Protein AF-A0A519EIC1-F1 (afdb_monomer_lite)

pLDDT: mean 79.2, std 18.44, range [45.25, 97.94]

Secondary structure (DSSP, 8-state):
--SS-EEEEEETTTTEEEEEETTPPP--------STTTHHHHHHHHTTS-------EEE-TTS-GGG-PEEEE-TTS-EEEEPPPPPTTS-----EEEEPPPTT--EEE--SS--

Structure (mmCIF, N/CA/C/O backbone):
data_AF-A0A519EIC1-F1
#
_entry.id   AF-A0A519EIC1-F1
#
loop_
_atom_site.group_PDB
_atom_site.id
_atom_site.type_symbol
_atom_site.label_atom_id
_atom_site.label_alt_id
_atom_site.label_comp_id
_atom_site.label_asym_id
_atom_site.label_entity_id
_atom_site.label_seq_id
_atom_site.pdbx_PDB_ins_code
_atom_site.Cartn_x
_atom_site.Cartn_y
_atom_site.Cartn_z
_atom_site.occupancy
_atom_site.B_iso_or_equiv
_atom_site.auth_seq_id
_atom_site.auth_comp_id
_atom_site.auth_asym_id
_atom_site.auth_atom_id
_atom_site.pdbx_PDB_model_num
ATOM 1 N N . MET A 1 1 ? -60.124 -26.865 63.665 1.00 52.34 1 MET A N 1
ATOM 2 C CA . MET A 1 1 ? -60.370 -25.402 63.624 1.00 52.34 1 MET A CA 1
ATOM 3 C C . MET A 1 1 ? -59.092 -24.684 64.044 1.00 52.34 1 MET A C 1
ATOM 5 O O . MET A 1 1 ? -58.743 -24.738 65.216 1.00 52.34 1 MET A O 1
ATOM 9 N N . ASN A 1 2 ? -58.389 -24.057 63.096 1.00 56.75 2 ASN A N 1
ATOM 10 C CA . ASN A 1 2 ? -57.093 -23.391 63.297 1.00 56.75 2 ASN A CA 1
ATOM 11 C C . ASN A 1 2 ? -57.287 -21.979 63.869 1.00 56.75 2 ASN A C 1
ATOM 13 O O . ASN A 1 2 ? -57.298 -20.990 63.146 1.00 56.75 2 ASN A O 1
ATOM 17 N N . LYS A 1 3 ? -57.514 -21.889 65.183 1.00 60.62 3 LYS A N 1
ATOM 18 C CA . LYS A 1 3 ? -57.871 -20.628 65.861 1.00 60.62 3 LYS A CA 1
ATOM 19 C C . LYS A 1 3 ? -56.689 -19.689 66.149 1.00 60.62 3 LYS A C 1
ATOM 21 O O . LYS A 1 3 ? -56.930 -18.553 66.538 1.00 60.62 3 LYS A O 1
ATOM 26 N N . HIS A 1 4 ? -55.446 -20.140 65.952 1.00 74.56 4 HIS A N 1
ATOM 27 C CA . HIS A 1 4 ? -54.238 -19.394 66.346 1.00 74.56 4 HIS A CA 1
ATOM 28 C C . HIS A 1 4 ? -53.151 -19.334 65.266 1.00 74.56 4 HIS A C 1
ATOM 30 O O . HIS A 1 4 ? -52.025 -18.932 65.548 1.00 74.56 4 HIS A O 1
ATOM 36 N N . LEU A 1 5 ? -53.463 -19.742 64.035 1.00 78.31 5 LEU A N 1
ATOM 37 C CA . LEU A 1 5 ? -52.510 -19.695 62.933 1.00 78.31 5 LEU A CA 1
ATOM 38 C C . LEU A 1 5 ? -52.798 -18.479 62.053 1.00 78.31 5 LEU A C 1
ATOM 40 O O . LEU A 1 5 ? -53.852 -18.350 61.425 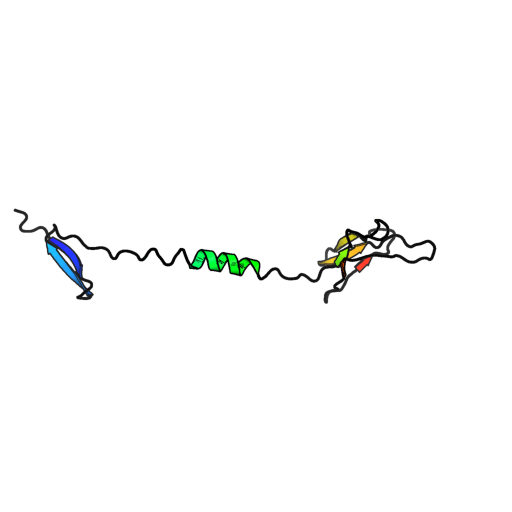1.00 78.31 5 LEU A O 1
ATOM 44 N N . HIS A 1 6 ? -51.832 -17.567 62.031 1.00 84.38 6 HIS A N 1
ATOM 45 C CA . HIS A 1 6 ? -51.889 -16.328 61.273 1.00 84.38 6 HIS A CA 1
ATOM 46 C C . HIS A 1 6 ? -50.588 -16.139 60.500 1.00 84.38 6 HIS A C 1
ATOM 48 O O . HIS A 1 6 ? -49.519 -16.557 60.944 1.00 84.38 6 HIS A O 1
ATOM 54 N N . ARG A 1 7 ? -50.669 -15.468 59.351 1.00 85.75 7 ARG A N 1
ATOM 55 C CA . ARG A 1 7 ? -49.496 -15.064 58.569 1.00 85.75 7 ARG A CA 1
ATOM 56 C C . ARG A 1 7 ? -49.471 -13.558 58.378 1.00 85.75 7 ARG A C 1
ATOM 58 O O . ARG A 1 7 ? -50.505 -12.898 58.411 1.00 85.75 7 ARG A O 1
ATOM 65 N N . ILE A 1 8 ? -48.289 -13.020 58.113 1.00 87.62 8 ILE A N 1
ATOM 66 C CA . ILE A 1 8 ? -48.106 -11.600 57.822 1.00 87.62 8 ILE A CA 1
ATOM 67 C C . ILE A 1 8 ? -48.013 -11.413 56.304 1.00 87.62 8 ILE A C 1
ATOM 69 O O . ILE A 1 8 ? -47.219 -12.083 55.641 1.00 87.62 8 ILE A O 1
ATOM 73 N N . VAL A 1 9 ? -48.817 -10.504 55.750 1.00 86.12 9 VAL A N 1
ATOM 74 C CA . VAL A 1 9 ? -48.811 -10.144 54.322 1.00 86.12 9 VAL A CA 1
ATOM 75 C C . VAL A 1 9 ? -48.665 -8.629 54.180 1.00 86.12 9 VAL A C 1
ATOM 77 O O . VAL A 1 9 ? -49.258 -7.864 54.938 1.00 86.12 9 VAL A O 1
ATOM 80 N N . PHE A 1 10 ? -47.859 -8.178 53.217 1.00 84.44 10 PHE A N 1
ATOM 81 C CA . PHE A 1 10 ? -47.738 -6.754 52.898 1.00 84.44 10 PHE A CA 1
ATOM 82 C C . PHE A 1 10 ? -48.995 -6.256 52.173 1.00 84.44 10 PHE A C 1
ATOM 84 O O . PHE A 1 10 ? -49.374 -6.812 51.142 1.00 84.44 10 PHE A O 1
ATOM 91 N N . ASN A 1 11 ? -49.632 -5.206 52.700 1.00 81.81 11 ASN A N 1
ATOM 92 C CA . ASN A 1 11 ? -50.777 -4.556 52.074 1.00 81.81 11 ASN A CA 1
ATOM 93 C C . ASN A 1 11 ? -50.314 -3.297 51.332 1.00 81.81 11 ASN A C 1
ATOM 95 O O . ASN A 1 11 ? -50.026 -2.273 51.950 1.00 81.81 11 ASN A O 1
ATOM 99 N N . ALA A 1 12 ? -50.299 -3.361 50.000 1.00 78.75 12 ALA A N 1
ATOM 100 C CA . ALA A 1 12 ? -49.873 -2.248 49.157 1.00 78.75 12 ALA A CA 1
ATOM 101 C C . ALA A 1 12 ? -50.755 -0.993 49.298 1.00 78.75 12 ALA A C 1
ATOM 103 O O . ALA A 1 12 ? -50.237 0.111 49.187 1.00 78.75 12 ALA A O 1
ATOM 104 N N . ALA A 1 13 ? -52.052 -1.137 49.596 1.00 76.81 13 ALA A N 1
ATOM 105 C CA . ALA A 1 13 ? -52.957 0.003 49.768 1.00 76.81 13 ALA A CA 1
ATOM 106 C C . ALA A 1 13 ? -52.702 0.776 51.071 1.00 76.81 13 ALA A C 1
ATOM 108 O O . ALA A 1 13 ? -53.012 1.959 51.157 1.00 76.81 13 ALA A O 1
ATOM 109 N N . ARG A 1 14 ? -52.144 0.114 52.093 1.00 78.62 14 ARG A N 1
ATOM 110 C CA . ARG A 1 14 ? -51.846 0.727 53.400 1.00 78.62 14 ARG A CA 1
ATOM 111 C C . ARG A 1 14 ? -50.354 0.963 53.634 1.00 78.62 14 ARG A C 1
ATOM 113 O O . ARG A 1 14 ? -49.999 1.559 54.642 1.00 78.62 14 ARG A O 1
ATOM 120 N N . GLY A 1 15 ? -49.491 0.466 52.746 1.00 84.75 15 GLY A N 1
ATOM 121 C CA . GLY A 1 15 ? -48.036 0.581 52.861 1.00 84.75 15 GLY A CA 1
ATOM 122 C C . GLY A 1 15 ? -47.427 -0.169 54.052 1.00 84.75 15 GLY A C 1
ATOM 123 O O . GLY A 1 15 ? -46.284 0.093 54.412 1.00 84.75 15 GLY A O 1
ATOM 124 N N . THR A 1 16 ? -48.161 -1.090 54.687 1.00 89.88 16 THR A N 1
ATOM 125 C CA . THR A 1 16 ? -47.743 -1.758 55.930 1.00 89.88 16 THR A CA 1
ATOM 126 C C . THR A 1 16 ? -47.996 -3.267 55.904 1.00 89.88 16 THR A C 1
ATOM 128 O O . THR A 1 16 ? -48.754 -3.794 55.084 1.00 89.88 16 THR A O 1
ATOM 131 N N . ARG A 1 17 ? -47.319 -3.996 56.800 1.00 87.81 17 ARG A N 1
ATOM 132 C CA . ARG A 1 17 ? -47.508 -5.438 57.009 1.00 87.81 17 ARG A CA 1
ATOM 133 C C . ARG A 1 17 ? -48.725 -5.680 57.904 1.00 87.81 17 ARG A C 1
ATOM 135 O O . ARG A 1 17 ? -48.787 -5.141 59.002 1.00 87.81 17 ARG A O 1
ATOM 142 N N . MET A 1 18 ? -49.660 -6.508 57.445 1.00 87.56 18 MET A N 1
ATOM 143 C CA . MET A 1 18 ? -50.910 -6.817 58.146 1.00 87.56 18 MET A CA 1
ATOM 144 C C . MET A 1 18 ? -50.977 -8.309 58.491 1.00 87.56 18 MET A C 1
ATOM 146 O O . MET A 1 18 ? -50.522 -9.151 57.714 1.00 87.56 18 MET A O 1
ATOM 150 N N . VAL A 1 19 ? -51.552 -8.634 59.651 1.00 88.00 19 VAL A N 1
ATOM 151 C CA . VAL A 1 19 ? -51.821 -10.017 60.076 1.00 88.00 19 VAL A CA 1
ATOM 152 C C . VAL A 1 19 ? -53.091 -10.507 59.382 1.00 88.00 19 VAL A C 1
ATOM 154 O O . VAL A 1 19 ? -54.120 -9.836 59.423 1.00 88.00 19 VAL A O 1
ATOM 157 N N . VAL A 1 20 ? -53.022 -11.666 58.730 1.00 82.69 20 VAL A N 1
ATOM 158 C CA . VAL A 1 20 ? -54.128 -12.267 57.975 1.00 82.69 20 VAL A CA 1
ATOM 159 C C 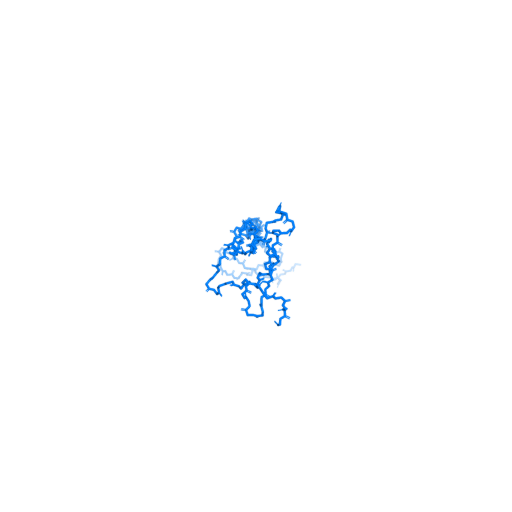. VAL A 1 20 ? -54.275 -13.740 58.366 1.00 82.69 20 VAL A C 1
ATOM 161 O O . VAL A 1 20 ? -53.342 -14.354 58.890 1.00 82.69 20 VAL A O 1
ATOM 164 N N . GLN A 1 21 ? -55.451 -14.321 58.115 1.00 82.12 21 GLN A N 1
ATOM 165 C CA . GLN A 1 21 ? -55.653 -15.768 58.211 1.00 82.12 21 GLN A CA 1
ATOM 166 C C . GLN A 1 21 ? -54.618 -16.521 57.363 1.00 82.12 21 GLN A C 1
ATOM 168 O O . GLN A 1 21 ? -54.228 -16.067 56.287 1.00 82.12 21 GLN A O 1
ATOM 173 N N . GLU A 1 22 ? -54.178 -17.681 57.846 1.00 77.06 22 GLU A N 1
ATOM 174 C CA . GLU A 1 22 ? -53.155 -18.521 57.205 1.00 77.06 22 GLU A CA 1
ATOM 175 C C . GLU A 1 22 ? -53.455 -18.880 55.737 1.00 77.06 22 GLU A C 1
ATOM 177 O O . GLU A 1 22 ? -52.536 -19.016 54.931 1.00 77.06 22 GLU A O 1
ATOM 182 N N . THR A 1 23 ? -54.736 -18.969 55.369 1.00 75.94 23 THR A N 1
ATOM 183 C CA . THR A 1 23 ? -55.201 -19.313 54.017 1.00 75.94 23 THR A CA 1
ATOM 184 C C . THR A 1 23 ? -55.114 -18.151 53.029 1.00 75.94 23 THR A C 1
ATOM 186 O O . THR A 1 23 ? -55.276 -18.353 51.823 1.00 75.94 23 THR A O 1
ATOM 189 N N . ALA A 1 24 ? -54.833 -16.934 53.501 1.00 69.38 24 ALA A N 1
ATOM 190 C CA . ALA A 1 24 ? -54.710 -15.776 52.636 1.00 69.38 24 ALA A CA 1
ATOM 191 C C . ALA A 1 24 ? -53.484 -15.891 51.722 1.00 69.38 24 ALA A C 1
ATOM 193 O O . ALA A 1 24 ? -52.360 -16.184 52.148 1.00 69.38 24 ALA A O 1
ATOM 194 N N . ARG A 1 25 ? -53.702 -15.622 50.436 1.00 65.81 25 ARG A N 1
ATOM 195 C CA . ARG A 1 25 ? -52.658 -15.611 49.411 1.00 65.81 25 ARG A CA 1
ATOM 196 C C . ARG A 1 25 ? -52.240 -14.170 49.146 1.00 65.81 25 ARG A C 1
ATOM 198 O O . ARG A 1 25 ? -53.084 -13.300 48.957 1.00 65.81 25 ARG A O 1
ATOM 205 N N . SER A 1 26 ? -50.938 -13.910 49.112 1.00 63.44 26 SER A N 1
ATOM 206 C CA . SER A 1 26 ? -50.423 -12.659 48.558 1.00 63.44 26 SER A CA 1
ATOM 207 C C . SER A 1 26 ? -50.545 -12.719 47.035 1.00 63.44 26 SER A C 1
ATOM 209 O O . SER A 1 26 ? -49.919 -13.580 46.417 1.00 63.44 26 SER A O 1
ATOM 211 N N . CYS A 1 27 ? -51.309 -11.813 46.421 1.00 58.59 27 CYS A N 1
ATOM 212 C CA . CYS A 1 27 ? -51.180 -11.564 44.985 1.00 58.59 27 CYS A CA 1
ATOM 213 C C . CYS A 1 27 ? -49.846 -10.848 44.765 1.00 58.59 27 CYS A C 1
ATOM 215 O O . CYS A 1 27 ? -49.715 -9.655 45.043 1.00 58.59 27 CYS A O 1
ATOM 217 N N . GLY A 1 28 ? -48.830 -11.602 44.343 1.00 58.16 28 GLY A N 1
ATOM 218 C CA . GLY A 1 28 ? -47.562 -11.034 43.908 1.00 58.16 28 GLY A CA 1
ATOM 219 C C . GLY A 1 28 ? -47.807 -10.046 42.772 1.00 58.16 28 GLY A C 1
ATOM 220 O O . GLY A 1 28 ? -48.674 -10.258 41.924 1.00 58.16 28 GLY A O 1
ATOM 221 N N . LYS A 1 29 ? -47.064 -8.941 42.765 1.00 58.03 29 LYS A N 1
ATOM 222 C CA . LYS A 1 29 ? -47.100 -8.002 41.649 1.00 58.03 29 LYS A CA 1
ATOM 223 C C . LYS A 1 29 ? -46.607 -8.755 40.416 1.00 58.03 29 LYS A C 1
ATOM 225 O O . LYS A 1 29 ? -45.461 -9.197 40.406 1.00 58.03 29 LYS A O 1
ATOM 230 N N . ALA A 1 30 ? -47.476 -8.934 39.420 1.00 51.06 30 ALA A N 1
ATOM 231 C CA . ALA A 1 30 ? -47.072 -9.428 38.112 1.00 51.06 30 ALA A CA 1
ATOM 232 C C . ALA A 1 30 ? -45.919 -8.538 37.642 1.00 51.06 30 ALA A C 1
ATOM 234 O O . ALA A 1 30 ? -46.097 -7.332 37.447 1.00 51.06 30 ALA A O 1
ATOM 235 N N . GLY A 1 31 ? -44.714 -9.106 37.587 1.00 47.84 31 GLY A N 1
ATOM 236 C CA . GLY A 1 31 ? -43.572 -8.423 37.012 1.00 47.84 31 GLY A CA 1
ATOM 237 C C . GLY A 1 31 ? -43.936 -8.115 35.571 1.00 47.84 31 GLY A C 1
ATOM 238 O O . GLY A 1 31 ? -44.233 -9.035 34.811 1.00 47.84 31 GLY A O 1
ATOM 239 N N . SER A 1 32 ? -43.971 -6.834 35.209 1.00 52.03 32 SER A N 1
ATOM 240 C CA . SER A 1 32 ? -44.093 -6.410 33.818 1.00 52.03 32 SER A CA 1
ATOM 241 C C . SER A 1 32 ? -42.847 -6.873 33.063 1.00 52.03 32 SER A C 1
ATOM 243 O O . SER A 1 32 ? -41.899 -6.119 32.870 1.00 52.03 32 SER A O 1
ATOM 245 N N . GLY A 1 33 ? -42.836 -8.138 32.647 1.00 53.81 33 GLY A N 1
ATOM 246 C CA . GLY A 1 33 ? -41.837 -8.750 31.778 1.00 53.81 33 GLY A CA 1
ATOM 247 C C . GLY A 1 33 ? -42.001 -8.306 30.326 1.00 53.81 33 GLY A C 1
ATOM 248 O O . GLY A 1 33 ? -42.016 -9.138 29.430 1.00 53.81 33 GLY A O 1
ATOM 249 N N . ALA A 1 34 ? -42.165 -7.004 30.088 1.00 52.69 34 ALA A N 1
ATOM 250 C CA . ALA A 1 34 ? -42.397 -6.441 28.757 1.00 52.69 34 ALA A CA 1
ATOM 251 C C . ALA A 1 34 ? -41.581 -5.162 28.498 1.00 52.69 34 ALA A C 1
ATOM 253 O O . ALA A 1 34 ? -41.975 -4.322 27.700 1.00 52.69 34 ALA A O 1
ATOM 254 N N . ILE A 1 35 ? -40.432 -5.010 29.162 1.00 48.97 35 ILE A N 1
ATOM 255 C CA . ILE A 1 35 ? -39.436 -3.967 28.839 1.00 48.97 35 ILE A CA 1
ATOM 256 C C . ILE A 1 35 ? -38.097 -4.541 28.346 1.00 48.97 35 ILE A C 1
ATOM 258 O O . ILE A 1 35 ? -37.263 -3.798 27.844 1.00 48.97 35 ILE A O 1
ATOM 262 N N . GLY A 1 36 ? -37.901 -5.865 28.397 1.00 45.25 36 GLY A N 1
ATOM 263 C CA . GLY A 1 36 ? -36.658 -6.508 27.941 1.00 45.25 36 GLY A CA 1
ATOM 264 C C . GLY A 1 36 ? -36.537 -6.697 26.422 1.00 45.25 36 GLY A C 1
ATOM 265 O O . GLY A 1 36 ? -35.423 -6.749 25.906 1.00 45.25 36 GLY A O 1
ATOM 266 N N . ALA A 1 37 ? -37.658 -6.772 25.694 1.00 45.41 37 ALA A N 1
ATOM 267 C CA . ALA A 1 37 ? -37.665 -7.104 24.262 1.00 45.41 37 ALA A CA 1
ATOM 268 C C . ALA A 1 37 ? -37.529 -5.888 23.323 1.00 45.41 37 ALA A C 1
ATOM 270 O O . ALA A 1 37 ? -37.160 -6.047 22.165 1.00 45.41 37 ALA A O 1
ATOM 271 N N . VAL A 1 38 ? -37.797 -4.668 23.803 1.00 46.69 38 VAL A N 1
ATOM 272 C CA . VAL A 1 38 ? -37.705 -3.449 22.970 1.00 46.69 38 VAL A CA 1
ATOM 273 C C . VAL A 1 38 ? -36.307 -2.820 23.042 1.00 46.69 38 VAL A C 1
ATOM 275 O O . VAL A 1 38 ? -35.841 -2.220 22.077 1.00 46.69 38 VAL A O 1
ATOM 278 N N . LEU A 1 39 ? -35.582 -3.023 24.147 1.00 47.53 39 LEU A N 1
ATOM 279 C CA . LEU A 1 39 ? -34.207 -2.532 24.311 1.00 47.53 39 LEU A CA 1
ATOM 280 C C . LEU A 1 39 ? -33.156 -3.402 23.602 1.00 47.53 39 LEU A C 1
ATOM 282 O O . LEU A 1 39 ? -32.056 -2.930 23.331 1.00 47.53 39 LEU A O 1
ATOM 286 N N . SER A 1 40 ? -33.481 -4.652 23.267 1.00 47.75 40 SER A N 1
ATOM 287 C CA . SER A 1 40 ? -32.539 -5.594 22.645 1.00 47.75 40 SER A CA 1
ATOM 288 C C . SER A 1 40 ? -32.430 -5.439 21.121 1.00 47.75 40 SER A C 1
ATOM 290 O O . SER A 1 40 ? -31.374 -5.723 20.564 1.00 47.75 40 SER A O 1
ATOM 292 N N . VAL A 1 41 ? -33.456 -4.911 20.441 1.00 49.62 41 VAL A N 1
ATOM 293 C CA . VAL A 1 41 ? -33.392 -4.632 18.989 1.00 49.62 41 VAL A CA 1
ATOM 294 C C . VAL A 1 41 ? -32.730 -3.276 18.703 1.00 49.62 41 VAL A C 1
ATOM 296 O O . VAL A 1 41 ? -31.936 -3.159 17.772 1.00 49.62 41 VAL A O 1
ATOM 299 N N . ALA A 1 42 ? -32.973 -2.262 19.541 1.00 50.88 42 ALA A N 1
ATOM 300 C CA . ALA A 1 42 ? -32.345 -0.946 19.395 1.00 50.88 42 ALA A CA 1
ATOM 301 C C . ALA A 1 42 ? -30.836 -0.962 19.716 1.00 50.88 42 ALA A C 1
ATOM 303 O O . ALA A 1 42 ? -30.059 -0.264 19.064 1.00 50.88 42 ALA A O 1
ATOM 304 N N . ALA A 1 43 ? -30.400 -1.794 20.670 1.00 50.56 43 ALA A N 1
ATOM 305 C CA . ALA A 1 43 ? -28.983 -1.938 21.011 1.00 50.56 43 ALA A CA 1
ATOM 306 C C . ALA A 1 43 ? -28.163 -2.620 19.898 1.00 50.56 43 ALA A C 1
ATOM 308 O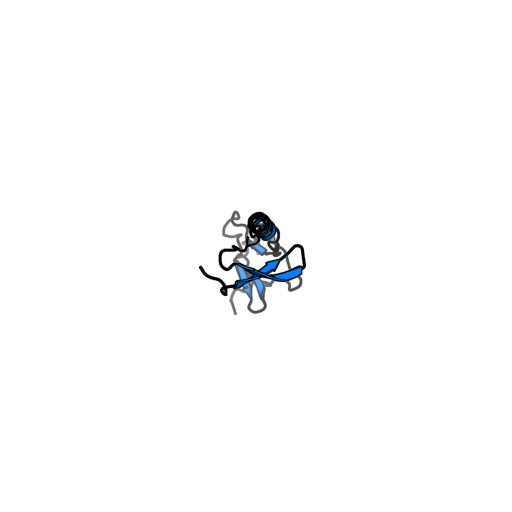 O . ALA A 1 43 ? -27.007 -2.259 19.686 1.00 50.56 43 ALA A O 1
ATOM 309 N N . LEU A 1 44 ? -28.758 -3.556 19.146 1.00 51.38 44 LEU A N 1
ATOM 310 C CA . LEU A 1 44 ? -28.083 -4.212 18.020 1.00 51.38 44 LEU A CA 1
ATOM 311 C C . LEU A 1 44 ? -28.024 -3.321 16.766 1.00 51.38 44 LEU A C 1
ATOM 313 O O . LEU A 1 44 ? -27.072 -3.410 15.997 1.00 51.38 44 LEU A O 1
ATOM 317 N N . ALA A 1 45 ? -28.999 -2.423 16.585 1.00 52.25 45 ALA A N 1
ATOM 318 C CA . ALA A 1 45 ? -28.999 -1.446 15.494 1.00 52.25 45 ALA A CA 1
ATOM 319 C C . ALA A 1 45 ? -27.990 -0.299 15.716 1.00 52.25 45 ALA A C 1
ATOM 321 O O . ALA A 1 45 ? -27.363 0.160 14.763 1.00 52.25 45 ALA A O 1
ATOM 322 N N . GLY A 1 46 ? -27.782 0.136 16.966 1.00 51.62 46 GLY A N 1
ATOM 323 C CA . GLY A 1 46 ? -26.806 1.183 17.302 1.00 51.62 46 GLY A CA 1
ATOM 324 C C . GLY A 1 46 ? -25.340 0.743 17.188 1.00 51.62 46 GLY A C 1
ATOM 325 O O . GLY A 1 46 ? -24.478 1.561 16.880 1.00 51.62 46 GLY A O 1
ATOM 326 N N . ALA A 1 47 ? -25.051 -0.549 17.373 1.00 52.81 47 ALA A N 1
ATOM 327 C CA . ALA A 1 47 ? -23.691 -1.092 17.314 1.00 52.81 47 ALA A CA 1
ATOM 328 C C . ALA A 1 47 ? -23.108 -1.192 15.886 1.00 52.81 47 ALA A C 1
ATOM 330 O O . ALA A 1 47 ? -21.901 -1.352 15.728 1.00 52.81 47 ALA A O 1
ATOM 331 N N . LEU A 1 48 ? -23.941 -1.085 14.844 1.00 55.25 48 LEU A N 1
ATOM 332 C CA . LEU A 1 48 ? -23.516 -1.197 13.440 1.00 55.25 48 LEU A CA 1
ATOM 333 C C . LEU A 1 48 ? -23.145 0.150 12.796 1.00 55.25 48 LEU A C 1
ATOM 335 O O . LEU A 1 48 ? -22.644 0.167 11.675 1.00 55.25 48 LEU A O 1
ATOM 339 N N . MET A 1 49 ? -23.381 1.279 13.474 1.00 57.06 49 MET A N 1
ATOM 340 C CA . MET A 1 49 ? -23.264 2.617 12.867 1.00 57.06 49 MET A CA 1
ATOM 341 C C . MET A 1 49 ? -21.964 3.356 13.214 1.00 57.06 49 MET A C 1
ATOM 343 O O . MET A 1 49 ? -21.760 4.482 12.768 1.00 57.06 49 MET A O 1
ATOM 347 N N . SER A 1 50 ? -21.068 2.740 13.985 1.00 50.88 50 SER A N 1
ATOM 348 C CA . SER A 1 50 ? -19.810 3.356 14.415 1.00 50.88 50 SER A CA 1
ATOM 349 C C . SER A 1 50 ? -18.623 2.436 14.150 1.00 50.88 50 SER A C 1
ATOM 351 O O . SER A 1 50 ? -17.858 2.114 15.057 1.00 50.88 50 SER A O 1
ATOM 353 N N . ALA A 1 51 ? -18.464 1.991 12.902 1.00 55.69 51 ALA A N 1
ATOM 354 C CA . ALA A 1 51 ? -17.150 1.547 12.464 1.00 55.69 51 ALA A CA 1
ATOM 355 C C . ALA A 1 51 ? -16.286 2.810 12.305 1.00 55.69 51 ALA A C 1
ATOM 357 O O . ALA A 1 51 ? -16.658 3.689 11.521 1.00 55.69 51 ALA A O 1
ATOM 358 N N . PRO A 1 52 ? -15.174 2.965 13.042 1.00 52.75 52 PRO A N 1
ATOM 359 C CA . PRO A 1 52 ? -14.220 4.015 12.729 1.00 52.75 52 PRO A CA 1
ATOM 360 C C . PRO A 1 52 ? -13.785 3.827 11.273 1.00 52.75 52 PRO A C 1
ATOM 362 O O . PRO A 1 52 ? -13.228 2.791 10.911 1.00 52.75 52 PRO A O 1
ATOM 365 N N . LEU A 1 53 ? -14.063 4.823 10.427 1.00 54.16 53 LEU A N 1
ATOM 366 C CA . LEU A 1 53 ? -13.422 4.955 9.123 1.00 54.16 53 LEU A CA 1
ATOM 367 C C . LEU A 1 53 ? -11.943 5.226 9.402 1.00 54.16 53 LEU A C 1
ATOM 369 O O . LEU A 1 53 ? -11.508 6.372 9.505 1.00 54.16 53 LEU A O 1
ATOM 373 N N . HIS A 1 54 ? -11.178 4.163 9.637 1.00 56.34 54 HIS A N 1
ATOM 374 C CA . HIS A 1 54 ? -9.737 4.260 9.734 1.00 56.34 54 HIS A CA 1
ATOM 375 C C . HIS A 1 54 ? -9.245 4.753 8.374 1.00 56.34 54 HIS A C 1
ATOM 377 O O . HIS A 1 54 ? -9.346 4.042 7.379 1.00 56.34 54 HIS A O 1
ATOM 383 N N . ALA A 1 55 ? -8.751 5.991 8.331 1.00 60.03 55 ALA A N 1
ATOM 384 C CA . ALA A 1 55 ? -7.954 6.495 7.223 1.00 60.03 55 ALA A CA 1
ATOM 385 C C . ALA A 1 55 ? -6.825 5.486 6.975 1.00 60.03 55 ALA A C 1
ATOM 387 O O . ALA A 1 55 ? -5.944 5.330 7.829 1.00 60.03 55 ALA A O 1
ATOM 388 N N . GLN A 1 56 ? -6.919 4.745 5.871 1.00 83.56 56 GLN A N 1
ATOM 389 C CA . GLN A 1 56 ? -6.088 3.582 5.589 1.00 83.56 56 GLN A CA 1
ATOM 390 C C . GLN A 1 56 ? -5.482 3.717 4.196 1.00 83.56 56 GLN A C 1
ATOM 392 O O . GLN A 1 56 ? -6.118 4.177 3.252 1.00 83.56 56 GLN A O 1
ATOM 397 N N . ILE A 1 57 ? -4.235 3.278 4.058 1.00 93.44 57 ILE A N 1
ATOM 398 C CA . ILE A 1 57 ? -3.605 3.112 2.753 1.00 93.44 57 ILE A CA 1
ATOM 399 C C . ILE A 1 57 ? -3.925 1.703 2.266 1.00 93.44 57 ILE A C 1
ATOM 401 O O . ILE A 1 57 ? -3.550 0.719 2.905 1.00 93.44 57 ILE A O 1
ATOM 405 N N . VAL A 1 58 ? -4.627 1.611 1.139 1.00 94.69 58 VAL A N 1
ATOM 406 C CA . VAL A 1 58 ? -5.099 0.351 0.563 1.00 94.69 58 VAL A CA 1
ATOM 407 C C . VAL A 1 58 ? -4.641 0.268 -0.887 1.00 94.69 58 VAL A C 1
ATOM 409 O O . VAL A 1 58 ? -5.015 1.094 -1.722 1.00 94.69 58 VAL A O 1
ATOM 412 N N . ALA A 1 59 ? -3.814 -0.734 -1.188 1.00 95.75 59 ALA A N 1
ATOM 413 C CA . ALA A 1 59 ? -3.428 -1.050 -2.558 1.00 95.75 59 ALA A CA 1
ATOM 414 C C . ALA A 1 59 ? -4.662 -1.480 -3.359 1.00 95.75 59 ALA A C 1
ATOM 416 O O . ALA A 1 59 ? -5.440 -2.304 -2.879 1.00 95.75 59 ALA A O 1
ATOM 417 N N . ASP A 1 60 ? -4.819 -0.959 -4.575 1.00 97.12 60 ASP A N 1
ATOM 418 C CA . ASP A 1 60 ? -5.962 -1.287 -5.429 1.00 97.12 60 ASP A CA 1
ATOM 419 C C . ASP A 1 60 ? -5.921 -2.777 -5.822 1.00 97.12 60 ASP A C 1
ATOM 421 O O . ASP A 1 60 ? -5.002 -3.198 -6.533 1.00 97.12 60 ASP A O 1
ATOM 425 N N . PRO A 1 61 ? -6.894 -3.606 -5.400 1.00 94.19 61 PRO A N 1
ATOM 426 C CA . PRO A 1 61 ? -6.918 -5.020 -5.757 1.00 94.19 61 PRO A CA 1
ATOM 427 C C . PRO A 1 61 ? -7.061 -5.263 -7.266 1.00 94.19 61 PRO A C 1
ATOM 429 O O . PRO A 1 61 ? -6.593 -6.295 -7.753 1.00 94.19 61 PRO A O 1
ATOM 432 N N . GLY A 1 62 ? -7.686 -4.331 -7.994 1.00 96.56 62 GLY A N 1
ATOM 433 C CA . GLY A 1 62 ? -7.923 -4.402 -9.436 1.00 96.56 62 GLY A CA 1
ATOM 434 C C . GLY A 1 62 ? -6.746 -3.932 -10.292 1.00 96.56 62 GLY A C 1
ATOM 435 O O . GLY A 1 62 ? -6.738 -4.164 -11.502 1.00 96.56 62 GLY A O 1
ATOM 436 N N . ALA A 1 63 ? -5.730 -3.308 -9.694 1.00 95.69 63 ALA A N 1
ATOM 437 C CA . ALA A 1 63 ? -4.570 -2.840 -10.437 1.00 95.69 63 ALA A CA 1
ATOM 438 C C . ALA A 1 63 ? -3.678 -4.004 -10.925 1.00 95.69 63 ALA A C 1
ATOM 440 O O . ALA A 1 63 ? -3.625 -5.071 -10.302 1.00 95.69 63 ALA A O 1
ATOM 441 N N . PRO A 1 64 ? -2.909 -3.816 -12.016 1.00 96.19 64 PRO A N 1
ATOM 442 C CA . PRO A 1 64 ? -1.911 -4.793 -12.444 1.00 96.19 64 PRO A CA 1
ATOM 443 C C . PRO A 1 64 ? -0.929 -5.120 -11.312 1.00 96.19 64 PRO A C 1
ATOM 445 O O . PRO A 1 64 ? -0.517 -4.225 -10.580 1.00 96.19 64 PRO A O 1
ATOM 448 N N . GLY A 1 65 ? -0.475 -6.374 -11.194 1.00 93.56 65 GLY A N 1
ATOM 449 C CA . GLY A 1 65 ? 0.396 -6.800 -10.083 1.00 93.56 65 GLY A CA 1
ATOM 450 C C . GLY A 1 65 ? 1.668 -5.953 -9.909 1.00 93.56 65 GLY A C 1
ATOM 451 O O . GLY A 1 65 ? 2.041 -5.628 -8.789 1.00 93.56 65 GLY A O 1
ATOM 452 N N . ARG A 1 66 ? 2.270 -5.486 -11.014 1.00 94.81 66 ARG A N 1
ATOM 453 C CA . ARG A 1 66 ? 3.432 -4.565 -11.013 1.00 94.81 66 ARG A CA 1
ATOM 454 C C . ARG A 1 66 ? 3.122 -3.132 -10.562 1.00 94.81 66 ARG A C 1
ATOM 456 O O . ARG A 1 66 ? 4.012 -2.292 -10.566 1.00 94.81 66 ARG A O 1
ATOM 463 N N . GLN A 1 67 ? 1.870 -2.836 -10.242 1.00 96.94 67 GLN A N 1
ATOM 464 C CA . GLN A 1 67 ? 1.407 -1.545 -9.737 1.00 96.94 67 GLN A CA 1
ATOM 465 C C . GLN A 1 67 ? 0.727 -1.683 -8.370 1.00 96.94 67 GLN A C 1
ATOM 467 O O . GLN A 1 67 ? 0.239 -0.693 -7.840 1.00 96.94 67 GLN A O 1
ATOM 472 N N . ARG A 1 68 ? 0.688 -2.887 -7.783 1.00 97.38 68 ARG A N 1
ATOM 473 C CA . ARG A 1 68 ? 0.044 -3.151 -6.491 1.00 97.38 68 ARG A CA 1
ATOM 474 C C . ARG A 1 68 ? 1.075 -3.182 -5.366 1.00 97.38 68 ARG A C 1
ATOM 476 O O . ARG A 1 68 ? 1.722 -4.210 -5.191 1.00 97.38 68 ARG A O 1
ATOM 483 N N . PRO A 1 69 ? 1.281 -2.091 -4.616 1.00 96.25 69 PRO A N 1
ATOM 484 C CA . PRO A 1 69 ? 2.257 -2.069 -3.529 1.00 96.25 69 PRO A CA 1
ATOM 485 C C . PRO A 1 69 ? 1.833 -2.970 -2.364 1.00 96.25 69 PRO A C 1
ATOM 487 O O . PRO A 1 69 ? 0.652 -3.273 -2.190 1.00 96.25 69 PRO A O 1
ATOM 490 N N . THR A 1 70 ? 2.797 -3.351 -1.528 1.00 95.50 70 THR A N 1
ATOM 491 C CA . THR A 1 70 ? 2.523 -4.091 -0.289 1.00 95.50 70 THR A CA 1
ATOM 492 C C . THR A 1 70 ? 2.516 -3.120 0.881 1.00 95.50 70 THR A C 1
ATOM 494 O O . THR A 1 70 ? 3.507 -2.430 1.114 1.00 95.50 70 THR A O 1
ATOM 497 N N . VAL A 1 71 ? 1.415 -3.082 1.629 1.00 94.50 71 VAL A N 1
ATOM 498 C CA . VAL A 1 71 ? 1.261 -2.236 2.818 1.00 94.50 71 VAL A CA 1
ATOM 499 C C . VAL A 1 71 ? 1.421 -3.098 4.068 1.00 94.50 71 VAL A C 1
ATOM 501 O O . VAL A 1 71 ? 0.774 -4.133 4.205 1.00 94.50 71 VAL A O 1
ATOM 504 N N . LEU A 1 72 ? 2.296 -2.668 4.967 1.00 93.25 72 LEU A N 1
ATOM 505 C CA . LEU A 1 72 ? 2.637 -3.299 6.237 1.00 93.25 72 LEU A CA 1
ATOM 506 C C . LEU A 1 72 ? 2.495 -2.267 7.364 1.00 93.25 72 LEU A C 1
ATOM 508 O O . LEU A 1 72 ? 2.408 -1.065 7.115 1.00 93.25 72 LEU A O 1
ATOM 512 N N . ALA A 1 73 ? 2.511 -2.726 8.612 1.00 91.12 73 ALA A N 1
ATOM 513 C CA . ALA A 1 73 ? 2.653 -1.856 9.775 1.00 91.12 73 ALA A CA 1
ATOM 514 C C . ALA A 1 73 ? 4.101 -1.918 10.276 1.00 91.12 73 ALA A C 1
ATOM 516 O O . ALA A 1 73 ? 4.620 -3.004 10.533 1.00 91.12 73 ALA A O 1
ATOM 517 N N . ALA A 1 74 ? 4.758 -0.766 10.406 1.00 88.44 74 ALA A N 1
ATOM 518 C CA . ALA A 1 74 ? 6.072 -0.688 11.036 1.00 88.44 74 ALA A CA 1
ATOM 519 C C . ALA A 1 74 ? 5.963 -0.849 12.570 1.00 88.44 74 ALA A C 1
ATOM 521 O O . ALA A 1 74 ? 4.889 -0.622 13.135 1.00 88.44 74 ALA A O 1
ATOM 522 N N . PRO A 1 75 ? 7.064 -1.170 13.282 1.00 87.62 75 PRO A N 1
ATOM 523 C CA . PRO A 1 75 ? 7.054 -1.333 14.743 1.00 87.62 75 PRO A CA 1
ATOM 524 C C . PRO A 1 75 ? 6.580 -0.097 15.522 1.00 87.62 75 PRO A C 1
ATOM 526 O O . PRO A 1 75 ? 6.061 -0.215 16.625 1.00 87.62 75 PRO A O 1
ATOM 529 N N . ASN A 1 76 ? 6.738 1.095 14.944 1.00 86.06 76 ASN A N 1
ATOM 530 C CA . ASN A 1 76 ? 6.265 2.362 15.505 1.00 86.06 76 ASN A CA 1
ATOM 531 C C . ASN A 1 76 ? 4.791 2.679 15.160 1.00 86.06 76 ASN A C 1
ATOM 533 O O . ASN A 1 76 ? 4.323 3.778 15.447 1.00 86.06 76 ASN A O 1
ATOM 537 N N . GLY A 1 77 ? 4.068 1.751 14.523 1.00 87.00 77 GLY A N 1
ATOM 538 C CA . GLY A 1 77 ? 2.654 1.886 14.167 1.00 87.00 77 GLY A CA 1
ATOM 539 C C . GLY A 1 77 ? 2.373 2.707 12.905 1.00 87.00 77 GLY A C 1
ATOM 540 O O . GLY A 1 77 ? 1.212 2.856 12.529 1.00 87.00 77 GLY A O 1
ATOM 541 N N . VAL A 1 78 ? 3.401 3.231 12.230 1.00 93.25 78 VAL A N 1
ATOM 542 C CA . VAL A 1 78 ? 3.244 3.966 10.966 1.00 93.25 78 VAL A CA 1
ATOM 543 C C . VAL A 1 78 ? 3.077 2.973 9.806 1.00 93.25 78 VAL A C 1
ATOM 545 O O . VAL A 1 78 ? 3.785 1.961 9.769 1.00 93.25 78 VAL A O 1
ATOM 548 N N . PRO A 1 79 ? 2.182 3.229 8.832 1.00 94.50 79 PRO A N 1
ATOM 549 C CA . PRO A 1 79 ? 2.103 2.410 7.631 1.00 94.50 79 PRO A CA 1
ATOM 550 C C . PRO A 1 79 ? 3.432 2.423 6.868 1.00 94.50 79 PRO A C 1
ATOM 552 O O . PRO A 1 79 ? 3.986 3.483 6.570 1.00 94.50 79 PRO A O 1
ATOM 555 N N . LEU A 1 80 ? 3.925 1.236 6.534 1.00 95.00 80 LEU A N 1
ATOM 556 C CA . LEU A 1 80 ? 5.100 1.026 5.703 1.00 95.00 80 LEU A CA 1
ATOM 557 C C . LEU A 1 80 ? 4.654 0.427 4.377 1.00 95.00 80 LEU A C 1
ATOM 559 O O . LEU A 1 80 ? 4.106 -0.670 4.325 1.00 95.00 80 LEU A O 1
ATOM 563 N N . VAL A 1 81 ? 4.896 1.151 3.295 1.00 96.44 81 VAL A N 1
ATOM 564 C CA . VAL A 1 81 ? 4.532 0.743 1.945 1.00 96.44 81 VAL A CA 1
ATOM 565 C C . VAL A 1 81 ? 5.792 0.355 1.192 1.00 96.44 81 VAL A C 1
ATOM 567 O O . VAL A 1 81 ? 6.614 1.208 0.862 1.00 96.44 81 VAL A O 1
ATOM 570 N N . ASN A 1 82 ? 5.932 -0.929 0.884 1.00 96.38 82 ASN A N 1
ATOM 571 C CA . ASN A 1 82 ? 6.943 -1.399 -0.054 1.00 96.38 82 ASN A CA 1
ATOM 572 C C . ASN A 1 82 ? 6.454 -1.093 -1.470 1.00 96.38 82 ASN A C 1
ATOM 574 O O . ASN A 1 82 ? 5.480 -1.692 -1.942 1.00 96.38 82 ASN A O 1
ATOM 578 N N . ILE A 1 83 ? 7.104 -0.127 -2.122 1.00 97.19 83 ILE A N 1
ATOM 579 C CA . ILE A 1 83 ? 6.699 0.324 -3.453 1.00 97.19 83 ILE A CA 1
ATOM 580 C C . ILE A 1 83 ? 7.167 -0.647 -4.535 1.00 97.19 83 ILE A C 1
ATOM 582 O O . ILE A 1 83 ? 8.135 -1.391 -4.379 1.00 97.19 83 ILE A O 1
ATOM 586 N N . GLN A 1 84 ? 6.465 -0.625 -5.662 1.00 97.06 84 GLN A N 1
ATOM 587 C CA . GLN A 1 84 ? 6.761 -1.476 -6.801 1.00 97.06 84 GLN A CA 1
ATOM 588 C C . GLN A 1 84 ? 8.087 -1.113 -7.470 1.00 97.06 84 GLN A C 1
ATOM 590 O O . GLN A 1 84 ? 8.550 0.031 -7.419 1.00 97.06 84 GLN A O 1
ATOM 595 N N . THR A 1 85 ? 8.694 -2.092 -8.141 1.00 95.19 85 THR A N 1
ATOM 596 C CA . THR A 1 85 ? 9.924 -1.879 -8.909 1.00 95.19 85 THR A CA 1
ATOM 597 C C . THR A 1 85 ? 9.727 -0.760 -9.943 1.00 95.19 85 THR A C 1
ATOM 599 O O . THR A 1 85 ? 8.720 -0.767 -10.658 1.00 95.19 85 THR A O 1
ATOM 602 N N . PRO A 1 86 ? 10.669 0.193 -10.065 1.00 96.25 86 PRO A N 1
ATOM 603 C CA . PRO A 1 86 ? 10.586 1.236 -11.076 1.00 96.25 86 PRO A CA 1
ATOM 604 C C . PRO A 1 86 ? 10.502 0.684 -12.504 1.00 96.25 86 PRO A C 1
ATOM 606 O O . PRO A 1 86 ? 11.056 -0.368 -12.827 1.00 96.25 86 PRO A O 1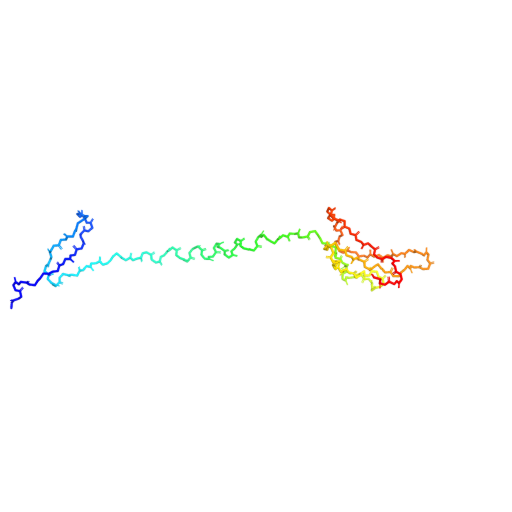
ATOM 609 N N . SER A 1 87 ? 9.832 1.427 -13.382 1.00 95.44 87 SER A N 1
ATOM 610 C CA . SER A 1 87 ? 9.870 1.193 -14.826 1.00 95.44 87 SER A CA 1
ATOM 611 C C . SER A 1 87 ? 11.270 1.451 -15.398 1.00 95.44 87 SER A C 1
ATOM 613 O O . SER A 1 87 ? 12.140 1.997 -14.722 1.00 95.44 87 SER A O 1
ATOM 615 N N . ALA A 1 88 ? 11.480 1.128 -16.678 1.00 96.38 88 ALA A N 1
ATOM 616 C CA . ALA A 1 88 ? 12.734 1.436 -17.377 1.00 96.38 88 ALA A CA 1
ATOM 617 C C . ALA A 1 88 ? 13.066 2.944 -17.391 1.00 96.38 88 ALA A C 1
ATOM 619 O O . ALA A 1 88 ? 14.230 3.315 -17.461 1.00 96.38 88 ALA A O 1
ATOM 620 N N . ALA A 1 89 ? 12.052 3.807 -17.270 1.00 96.69 89 ALA A N 1
ATOM 621 C CA . ALA A 1 89 ? 12.218 5.254 -17.139 1.00 96.69 89 ALA A CA 1
ATOM 622 C C . ALA A 1 89 ? 12.511 5.709 -15.692 1.00 96.69 89 ALA A C 1
ATOM 624 O O . ALA A 1 89 ? 12.560 6.904 -15.424 1.00 96.69 89 ALA A O 1
ATOM 625 N N . GLY A 1 90 ? 12.651 4.778 -14.741 1.00 96.25 90 GLY A N 1
ATOM 626 C CA . GLY A 1 90 ? 12.935 5.073 -13.335 1.00 96.25 90 GLY A CA 1
ATOM 627 C C . GLY A 1 90 ? 11.709 5.422 -12.484 1.00 96.25 90 GLY A C 1
ATOM 628 O O . GLY A 1 90 ? 11.866 5.837 -11.340 1.00 96.25 90 GLY A O 1
ATOM 629 N N . VAL A 1 91 ? 10.485 5.232 -12.992 1.00 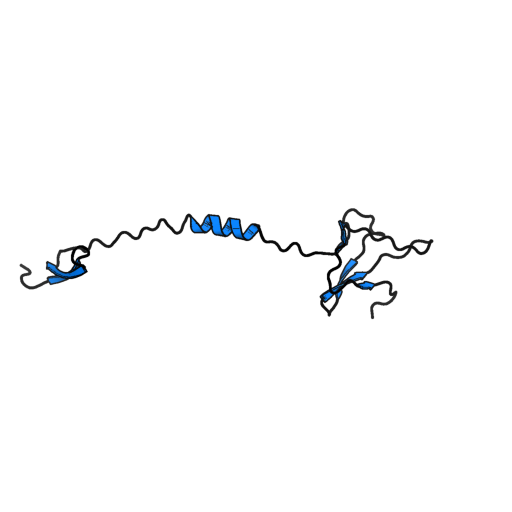97.00 91 VAL A N 1
ATOM 630 C CA . VAL A 1 91 ? 9.248 5.602 -12.274 1.00 97.00 91 VAL A CA 1
ATOM 631 C C . VAL A 1 91 ? 8.589 4.382 -11.639 1.00 97.00 91 VAL A C 1
ATOM 633 O O . VAL A 1 91 ? 8.177 3.470 -12.358 1.00 97.00 91 VAL A O 1
ATOM 636 N N . SER A 1 92 ? 8.420 4.389 -10.316 1.00 97.38 92 SER A N 1
ATOM 637 C CA . SER A 1 92 ? 7.588 3.417 -9.594 1.00 97.38 92 SER A CA 1
ATOM 638 C C . SER A 1 92 ? 6.125 3.867 -9.617 1.00 97.38 92 SER A C 1
ATOM 640 O O . SER A 1 92 ? 5.779 4.907 -9.057 1.00 97.38 92 SER A O 1
ATOM 642 N N . ARG A 1 93 ? 5.259 3.102 -10.291 1.00 97.50 93 ARG A N 1
ATOM 643 C CA . ARG A 1 93 ? 3.808 3.341 -10.297 1.00 97.50 93 ARG A CA 1
ATOM 644 C C . ARG A 1 93 ? 3.140 2.422 -9.288 1.00 97.50 93 ARG A C 1
ATOM 646 O O . ARG A 1 93 ? 3.317 1.213 -9.357 1.00 97.50 93 ARG A O 1
ATOM 653 N N . ASN A 1 94 ? 2.362 3.011 -8.390 1.00 97.94 94 ASN A N 1
ATOM 654 C CA . ASN A 1 94 ? 1.659 2.315 -7.323 1.00 97.94 94 ASN A CA 1
ATOM 655 C C . ASN A 1 94 ? 0.213 2.811 -7.324 1.00 97.94 94 ASN A C 1
ATOM 657 O O . ASN A 1 94 ? -0.013 4.017 -7.231 1.00 97.94 94 ASN A O 1
ATOM 661 N N . THR A 1 95 ? -0.740 1.900 -7.463 1.00 97.94 95 THR A N 1
ATOM 662 C CA . THR A 1 95 ? -2.163 2.212 -7.581 1.00 97.94 95 THR A CA 1
ATOM 663 C C . THR A 1 95 ? -2.863 1.827 -6.287 1.00 97.94 95 THR A C 1
ATOM 665 O O . THR A 1 95 ? -2.675 0.728 -5.759 1.00 97.94 95 THR A O 1
ATOM 668 N N . TYR A 1 96 ? -3.665 2.750 -5.773 1.00 97.44 96 TYR A N 1
ATOM 669 C CA . TYR A 1 96 ? -4.340 2.634 -4.489 1.00 97.44 96 TYR A CA 1
ATOM 670 C C . TYR A 1 96 ? -5.824 2.902 -4.683 1.00 97.44 96 TYR A C 1
ATOM 672 O O . TYR A 1 96 ? -6.190 3.836 -5.394 1.00 97.44 96 TYR A O 1
ATOM 680 N N . SER A 1 97 ? -6.668 2.115 -4.023 1.00 96.56 97 SER A N 1
ATOM 681 C CA . SER A 1 97 ? -8.092 2.437 -3.904 1.00 96.56 97 SER A CA 1
ATOM 682 C C . SER A 1 97 ? -8.326 3.521 -2.848 1.00 96.56 97 SER A C 1
ATOM 684 O O . SER A 1 97 ? -9.336 4.214 -2.893 1.00 96.56 97 SER A O 1
ATOM 686 N N . GLN A 1 98 ? -7.387 3.670 -1.906 1.00 95.25 98 GLN A N 1
ATOM 687 C CA . GLN A 1 98 ? -7.398 4.688 -0.859 1.00 95.25 98 GLN A CA 1
ATOM 688 C C . GLN A 1 98 ? -5.961 4.995 -0.423 1.00 95.25 98 GLN A C 1
ATOM 690 O O . GLN A 1 98 ? -5.156 4.080 -0.230 1.00 95.25 98 GLN A O 1
ATOM 695 N N . PHE A 1 99 ? -5.623 6.276 -0.278 1.00 95.75 99 PHE A N 1
ATOM 696 C CA . PHE A 1 99 ? -4.296 6.712 0.158 1.00 95.75 99 PHE A CA 1
ATOM 697 C C . PHE A 1 99 ? -4.423 7.892 1.123 1.00 95.75 99 PHE A C 1
ATOM 699 O O . PHE A 1 99 ? -4.206 9.044 0.754 1.00 95.75 99 PHE A O 1
ATOM 706 N N . ASP A 1 100 ? -4.788 7.595 2.368 1.00 94.38 100 ASP A N 1
ATOM 707 C CA . ASP A 1 100 ? -4.893 8.611 3.413 1.00 94.38 100 ASP A CA 1
ATOM 708 C C . ASP A 1 100 ? -3.667 8.585 4.326 1.00 94.38 100 ASP A C 1
ATOM 710 O O . ASP A 1 100 ? -3.346 7.566 4.942 1.00 94.38 100 ASP A O 1
ATOM 714 N N . VAL A 1 101 ? -2.990 9.728 4.447 1.00 93.50 101 VAL A N 1
ATOM 715 C CA . VAL A 1 101 ? -1.822 9.882 5.320 1.00 93.50 101 VAL A CA 1
ATOM 716 C C . VAL A 1 101 ? -2.253 10.510 6.639 1.00 93.50 101 VAL A C 1
ATOM 718 O O . VAL A 1 101 ? -2.746 11.636 6.683 1.00 93.50 101 VAL A O 1
ATOM 721 N N . GLN A 1 102 ? -2.058 9.776 7.732 1.00 90.62 102 GLN A N 1
ATOM 722 C CA . GLN A 1 102 ? -2.365 10.259 9.077 1.00 90.62 102 GLN A CA 1
ATOM 723 C C . GLN A 1 102 ? -1.287 11.228 9.587 1.00 90.62 102 GLN A C 1
ATOM 725 O O . GLN A 1 102 ? -0.219 11.369 8.996 1.00 90.62 102 GLN A O 1
ATOM 730 N N . ARG A 1 103 ? -1.530 11.866 10.741 1.00 91.56 103 ARG A N 1
ATOM 731 C CA . ARG A 1 103 ? -0.583 12.818 11.360 1.00 91.56 103 ARG A CA 1
ATOM 732 C C . ARG A 1 103 ? 0.817 12.225 11.583 1.00 91.56 103 ARG A C 1
ATOM 734 O O . ARG A 1 103 ? 1.797 12.951 11.471 1.00 91.56 103 ARG A O 1
ATOM 741 N N . ASN A 1 104 ? 0.906 10.927 11.875 1.00 90.38 104 ASN A N 1
ATOM 742 C CA . ASN A 1 104 ? 2.178 10.231 12.097 1.00 90.38 104 ASN A CA 1
ATOM 743 C C . ASN A 1 104 ? 2.922 9.893 10.788 1.00 90.38 104 ASN A C 1
ATOM 745 O O . ASN A 1 104 ? 4.022 9.349 10.833 1.00 90.38 104 ASN A O 1
ATOM 749 N N . GLY A 1 105 ? 2.342 10.229 9.633 1.00 94.19 105 GLY A N 1
ATOM 750 C CA . GLY A 1 105 ? 2.934 10.032 8.318 1.00 94.19 105 GLY A CA 1
ATOM 751 C C . GLY A 1 105 ? 2.747 8.625 7.750 1.00 94.19 105 GLY A C 1
ATOM 752 O O . GLY A 1 105 ? 1.910 7.843 8.201 1.00 94.19 105 GLY A O 1
ATOM 753 N N . VAL A 1 106 ? 3.535 8.338 6.714 1.00 95.88 106 VAL A N 1
ATOM 754 C CA . VAL A 1 106 ? 3.668 7.046 6.030 1.00 95.88 106 VAL A CA 1
ATOM 755 C C . VAL A 1 106 ? 5.122 6.886 5.592 1.00 95.88 106 VAL A C 1
ATOM 757 O O . VAL A 1 106 ? 5.765 7.863 5.205 1.00 95.88 106 VAL A O 1
ATOM 760 N N . VAL A 1 107 ? 5.638 5.658 5.615 1.00 95.69 107 VAL A N 1
ATOM 761 C CA . VAL A 1 107 ? 6.949 5.323 5.050 1.00 95.69 107 VAL A CA 1
ATOM 762 C C . VAL A 1 107 ? 6.757 4.681 3.682 1.00 95.69 107 VAL A C 1
ATOM 764 O O . VAL A 1 107 ? 6.154 3.617 3.578 1.00 95.69 107 VAL A O 1
ATOM 767 N N . LEU A 1 108 ? 7.301 5.296 2.631 1.00 96.69 108 LEU A N 1
ATOM 768 C CA . LEU A 1 108 ? 7.451 4.653 1.324 1.00 96.69 108 LEU A CA 1
ATOM 769 C C . LEU A 1 108 ? 8.838 4.011 1.258 1.00 96.69 108 LEU A C 1
ATOM 771 O O . LEU A 1 108 ? 9.846 4.696 1.083 1.00 96.69 108 LEU A O 1
ATOM 775 N N . ASN A 1 109 ? 8.895 2.696 1.435 1.00 95.56 109 ASN A N 1
ATOM 776 C CA . ASN A 1 109 ? 10.142 1.951 1.410 1.00 95.56 109 ASN A CA 1
ATOM 777 C C . ASN A 1 109 ? 10.613 1.750 -0.037 1.00 95.56 109 ASN A C 1
ATOM 779 O O . ASN A 1 109 ? 10.066 0.930 -0.775 1.00 95.56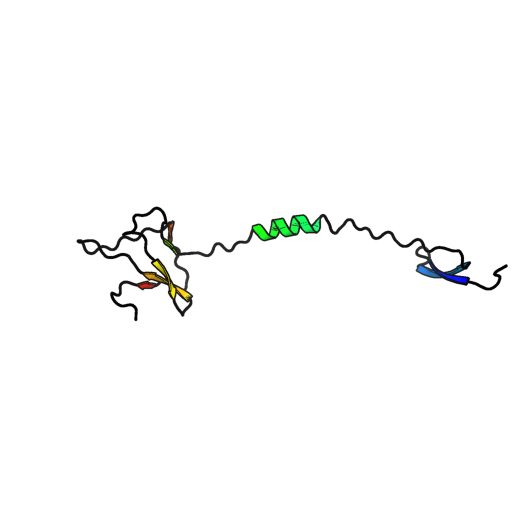 109 ASN A O 1
ATOM 783 N N . ASN A 1 110 ? 11.644 2.509 -0.410 1.00 95.44 110 ASN A N 1
ATOM 784 C CA . ASN A 1 110 ? 12.364 2.425 -1.684 1.00 95.44 110 ASN A CA 1
ATOM 785 C C . ASN A 1 110 ? 13.764 1.793 -1.518 1.00 95.44 110 ASN A C 1
ATOM 787 O O . ASN A 1 110 ? 14.666 2.014 -2.327 1.00 95.44 110 ASN A O 1
ATOM 791 N N . SER A 1 111 ? 13.988 1.057 -0.427 1.00 93.06 111 SER A N 1
ATOM 792 C CA . SER A 1 111 ? 15.244 0.347 -0.198 1.00 93.06 111 SER A CA 1
ATOM 793 C C . SER A 1 111 ? 15.270 -0.979 -0.961 1.00 93.06 111 SER A C 1
ATOM 795 O O . SER A 1 111 ? 14.258 -1.666 -1.084 1.00 93.06 111 SER A O 1
ATOM 797 N N . ARG A 1 112 ? 16.456 -1.381 -1.439 1.00 83.25 112 ARG A N 1
ATOM 798 C CA . ARG A 1 112 ? 16.682 -2.728 -2.005 1.00 83.25 112 ARG A CA 1
ATOM 799 C C . ARG A 1 112 ? 16.848 -3.803 -0.932 1.00 83.25 112 ARG A C 1
ATOM 801 O O . ARG A 1 112 ? 16.796 -4.989 -1.241 1.00 83.25 112 ARG A O 1
ATOM 808 N N . THR A 1 113 ? 17.067 -3.390 0.310 1.00 80.31 113 THR A N 1
ATOM 809 C CA . THR A 1 113 ? 17.304 -4.259 1.461 1.00 80.31 113 THR A CA 1
ATOM 810 C C . THR A 1 113 ? 16.353 -3.865 2.581 1.00 80.31 113 THR A C 1
ATOM 812 O O . THR A 1 113 ? 16.318 -2.699 2.978 1.00 80.31 113 THR A O 1
ATOM 815 N N . ASN A 1 114 ? 15.588 -4.830 3.092 1.00 60.81 114 ASN A N 1
ATOM 816 C CA . ASN A 1 114 ? 14.836 -4.650 4.331 1.00 60.81 114 ASN A CA 1
ATOM 817 C C . ASN A 1 114 ? 15.847 -4.776 5.477 1.00 60.81 114 ASN A C 1
ATOM 819 O O . ASN A 1 114 ? 16.319 -5.882 5.736 1.00 60.81 114 ASN A O 1
ATOM 823 N N . ALA A 1 115 ? 16.249 -3.648 6.058 1.00 52.12 115 ALA A N 1
ATOM 824 C CA . ALA A 1 115 ? 17.027 -3.607 7.292 1.00 52.12 115 ALA A CA 1
ATOM 825 C C . ALA A 1 115 ? 16.077 -3.430 8.479 1.00 52.12 115 ALA A C 1
ATOM 827 O O . ALA A 1 115 ? 15.079 -2.691 8.305 1.00 52.12 115 ALA A O 1
#

Radius of gyration: 35.66 Å; chains: 1; bounding box: 78×38×84 Å

Sequence (115 aa):
MNKHLHRIVFNAARGTRMVVQETARSCGKAGSGAIGAVLSVAALAGALMSAPLHAQIVADPGAPGRQRPTVLAAPNGVPLVNIQTPSAAGVSRNTYSQFDVQRNGVVLNNSRTNA

Foldseek 3Di:
DCPPDWDWDQDPVVRDIDIGHPPDDDPPDPPPPPPVPVVVVVVVVVVVPDDPPPQDWAFDPPDDPQQGWDWDADPVRAIETAFGDADPVRHTHHHTPGDGADPVGHHHDPDPDDD